Protein AF-A0A3B4AIA5-F1 (afdb_monomer_lite)

Organism: NCBI:txid409849

Sequence (180 aa):
VPRISRPECEDGPLFEEQETEGQRQLHSLLVQQLHTHVDIQRCVSKRQCFAPAALYCPFGDQAAGVRSLSQFQALQDGEKELSSLRDLGLTEEEIQLWKNRDLQQTDKSRGVCADPSAKEQRLQAIRDKMAAHAELLSRPQRFNCSRALTRREMEIEQALYQGNERQGFLSALYHRGNVL

Structure (mmCIF, N/CA/C/O backbone):
data_AF-A0A3B4AIA5-F1
#
_entry.id   AF-A0A3B4AIA5-F1
#
loop_
_atom_site.group_PDB
_atom_site.id
_atom_site.type_symbol
_atom_site.label_atom_id
_atom_site.label_alt_id
_atom_site.label_comp_id
_atom_site.label_asym_id
_atom_site.label_entity_id
_atom_site.label_seq_id
_atom_site.pdbx_PDB_ins_code
_atom_site.Cartn_x
_atom_site.Cartn_y
_atom_site.Cartn_z
_atom_site.occupancy
_atom_site.B_iso_or_equiv
_atom_site.auth_seq_id
_atom_site.auth_comp_id
_atom_site.auth_asym_id
_atom_site.auth_atom_id
_atom_site.pdbx_PDB_model_num
ATOM 1 N N . VAL A 1 1 ? 66.461 16.750 -30.495 1.00 42.84 1 VAL A N 1
ATOM 2 C CA . VAL A 1 1 ? 65.478 17.208 -29.483 1.00 42.84 1 VAL A CA 1
ATOM 3 C C . VAL A 1 1 ? 65.526 18.728 -29.437 1.00 42.84 1 VAL A C 1
ATOM 5 O O . VAL A 1 1 ? 66.550 19.235 -28.992 1.00 42.84 1 VAL A O 1
ATOM 8 N N . PRO A 1 2 ? 64.531 19.475 -29.945 1.00 41.69 2 PRO A N 1
ATOM 9 C CA . PRO A 1 2 ? 64.515 20.918 -29.752 1.00 41.69 2 PRO A CA 1
ATOM 10 C C . PRO A 1 2 ? 63.864 21.253 -28.400 1.00 41.69 2 PRO A C 1
ATOM 12 O O . PRO A 1 2 ? 62.839 20.681 -28.031 1.00 41.69 2 PRO A O 1
ATOM 15 N N . ARG A 1 3 ? 64.503 22.151 -27.642 1.00 48.50 3 ARG A N 1
ATOM 16 C CA . ARG A 1 3 ? 63.990 22.725 -26.389 1.00 48.50 3 ARG A CA 1
ATOM 17 C C . ARG A 1 3 ? 62.959 23.800 -26.728 1.00 48.50 3 ARG A C 1
ATOM 19 O O . ARG A 1 3 ? 63.268 24.716 -27.481 1.00 48.50 3 ARG A O 1
ATOM 26 N N . ILE A 1 4 ? 61.766 23.690 -26.151 1.00 45.81 4 ILE A N 1
ATOM 27 C CA . ILE A 1 4 ? 60.728 24.721 -26.221 1.00 45.81 4 ILE A CA 1
ATOM 28 C C . ILE A 1 4 ? 60.879 25.602 -24.979 1.00 45.81 4 ILE A C 1
ATOM 30 O O . ILE A 1 4 ? 60.681 25.130 -23.859 1.00 45.81 4 ILE A O 1
ATOM 34 N N . SER A 1 5 ? 61.256 26.862 -25.176 1.00 53.59 5 SER A N 1
ATOM 35 C CA . SER A 1 5 ? 61.240 27.889 -24.131 1.00 53.59 5 SER A CA 1
ATOM 36 C C . SER A 1 5 ? 59.801 28.374 -23.928 1.00 53.59 5 SER A C 1
ATOM 38 O O . SER A 1 5 ? 59.118 28.682 -24.904 1.00 53.59 5 SER A O 1
ATOM 40 N N . ARG A 1 6 ? 59.325 28.424 -22.678 1.00 51.53 6 ARG A N 1
ATOM 41 C CA . ARG A 1 6 ? 58.034 29.041 -22.324 1.00 51.53 6 ARG A CA 1
ATOM 42 C C . ARG A 1 6 ? 58.216 30.555 -22.148 1.00 51.53 6 ARG A C 1
ATOM 44 O O . ARG A 1 6 ? 59.239 30.932 -21.580 1.00 51.53 6 ARG A O 1
ATOM 51 N N . PRO A 1 7 ? 57.267 31.402 -22.584 1.00 46.62 7 PRO A N 1
ATOM 52 C CA . PRO A 1 7 ? 57.292 32.817 -22.245 1.00 46.62 7 PRO A CA 1
ATOM 53 C C . PRO A 1 7 ? 56.746 33.032 -20.826 1.00 46.62 7 PRO A C 1
ATOM 55 O O . PRO A 1 7 ? 55.844 32.317 -20.381 1.00 46.62 7 PRO A O 1
ATOM 58 N N . GLU A 1 8 ? 57.341 33.994 -20.125 1.00 52.28 8 GLU A N 1
ATOM 59 C CA . GLU A 1 8 ? 56.949 34.462 -18.795 1.00 52.28 8 GLU A CA 1
ATOM 60 C C . GLU A 1 8 ? 55.565 35.126 -18.861 1.00 52.28 8 GLU A C 1
ATOM 62 O O . GLU A 1 8 ? 55.267 35.891 -19.778 1.00 52.28 8 GLU A O 1
ATOM 67 N N . CYS A 1 9 ? 54.690 34.754 -17.925 1.00 46.91 9 CYS A N 1
ATOM 68 C CA . CYS A 1 9 ? 53.329 35.266 -17.824 1.00 46.91 9 CYS A CA 1
ATOM 69 C C . CYS A 1 9 ? 53.350 36.508 -16.928 1.00 46.91 9 CYS A C 1
ATOM 71 O O . CYS A 1 9 ? 53.645 36.385 -15.744 1.00 46.91 9 CYS A O 1
ATOM 73 N N . GLU A 1 10 ? 53.059 37.673 -17.504 1.00 52.06 10 GLU A N 1
ATOM 74 C CA . GLU A 1 10 ? 52.876 38.939 -16.785 1.00 52.06 10 GLU A CA 1
ATOM 75 C C . GLU A 1 10 ? 51.696 38.863 -15.797 1.00 52.06 10 GLU A C 1
ATOM 77 O O . GLU A 1 10 ? 50.656 38.262 -16.096 1.00 52.06 10 GLU A O 1
ATOM 82 N N . ASP A 1 11 ? 51.882 39.484 -14.628 1.00 55.84 11 ASP A N 1
ATOM 83 C CA . ASP A 1 11 ? 50.953 39.520 -13.495 1.00 55.84 11 ASP A CA 1
ATOM 84 C C . ASP A 1 11 ? 49.633 40.235 -13.843 1.00 55.84 11 ASP A C 1
ATOM 86 O O . ASP A 1 11 ? 49.587 41.429 -14.147 1.00 55.84 11 ASP A O 1
ATOM 90 N N . GLY A 1 12 ? 48.534 39.478 -13.779 1.00 54.88 12 GLY A N 1
ATOM 91 C CA . GLY A 1 12 ? 47.162 39.969 -13.911 1.00 54.88 12 GLY A CA 1
ATOM 92 C C . GLY A 1 12 ? 46.573 40.499 -12.591 1.00 54.88 12 GLY A C 1
ATOM 93 O O . GLY A 1 12 ? 47.152 40.299 -11.523 1.00 54.88 12 GLY A O 1
ATOM 94 N N . PRO A 1 13 ? 45.412 41.180 -12.644 1.00 56.34 13 PRO A N 1
ATOM 95 C CA . PRO A 1 13 ? 44.829 41.894 -11.505 1.00 56.34 13 PRO A CA 1
ATOM 96 C C . PRO A 1 13 ? 44.526 40.969 -10.314 1.00 56.34 13 PRO A C 1
ATOM 98 O O . PRO A 1 13 ? 44.032 39.858 -10.503 1.00 56.34 13 PRO A O 1
ATOM 101 N N . LEU A 1 14 ? 44.810 41.456 -9.095 1.00 58.28 14 LEU A N 1
ATOM 102 C CA . LEU A 1 14 ? 44.590 40.759 -7.821 1.00 58.28 14 LEU A CA 1
ATOM 103 C C . LEU A 1 14 ? 43.158 40.215 -7.742 1.00 58.28 14 LEU A C 1
ATOM 105 O O . LEU A 1 14 ? 42.199 40.979 -7.628 1.00 58.28 14 LEU A O 1
ATOM 109 N N . PHE A 1 15 ? 43.030 38.891 -7.800 1.00 53.97 15 PHE A N 1
ATOM 110 C CA . PHE A 1 15 ? 41.785 38.199 -7.498 1.00 53.97 15 PHE A CA 1
ATOM 111 C C . PHE A 1 15 ? 41.390 38.522 -6.053 1.00 53.97 15 PHE A C 1
ATOM 113 O O . PHE A 1 15 ? 42.210 38.363 -5.147 1.00 53.97 15 PHE A O 1
ATOM 120 N N . GLU A 1 16 ? 40.144 38.954 -5.831 1.00 64.88 16 GLU A N 1
ATOM 121 C CA . GLU A 1 16 ? 39.524 38.859 -4.505 1.00 64.88 16 GLU A CA 1
ATOM 122 C C . GLU A 1 16 ? 39.779 37.439 -3.988 1.00 64.88 16 GLU A C 1
ATOM 124 O O . GLU A 1 16 ? 39.552 36.476 -4.727 1.00 64.88 16 GLU A O 1
ATOM 129 N N . GLU A 1 17 ? 40.335 37.307 -2.779 1.00 71.94 17 GLU A N 1
ATOM 130 C CA . GLU A 1 17 ? 40.701 36.009 -2.209 1.00 71.94 17 GLU A CA 1
ATOM 131 C C . GLU A 1 17 ? 39.498 35.066 -2.297 1.00 71.94 17 GLU A C 1
ATOM 133 O O . GLU A 1 17 ? 38.497 35.234 -1.599 1.00 71.94 17 GLU A O 1
ATOM 138 N N . GLN A 1 18 ? 39.569 34.096 -3.212 1.00 74.81 18 GLN A N 1
ATOM 139 C CA . GLN A 1 18 ? 38.469 33.177 -3.446 1.00 74.81 18 GLN A CA 1
ATOM 140 C C . GLN A 1 18 ? 38.315 32.300 -2.206 1.00 74.81 18 GLN A C 1
ATOM 142 O O . GLN A 1 18 ? 39.117 31.395 -1.970 1.00 74.81 18 GLN A O 1
ATOM 147 N N . GLU A 1 19 ? 37.280 32.576 -1.414 1.00 81.69 19 GLU A N 1
ATOM 148 C CA . GLU A 1 19 ? 37.019 31.839 -0.186 1.00 81.69 19 GLU A CA 1
ATOM 149 C C . GLU A 1 19 ? 36.811 30.353 -0.504 1.00 81.69 19 GLU A C 1
ATOM 151 O O . GLU A 1 19 ? 35.871 29.940 -1.198 1.00 81.69 19 GLU A O 1
ATOM 156 N N . THR A 1 20 ? 37.717 29.526 0.008 1.00 89.31 20 THR A N 1
ATOM 157 C CA . THR A 1 20 ? 37.632 28.077 -0.134 1.00 89.31 20 THR A CA 1
ATOM 158 C C . THR A 1 20 ? 36.444 27.540 0.658 1.00 89.31 20 THR A C 1
ATOM 160 O O . THR A 1 20 ? 35.989 28.112 1.649 1.00 89.31 20 THR A O 1
ATOM 163 N N . GLU A 1 21 ? 35.934 26.383 0.250 1.00 89.56 21 GLU A N 1
ATOM 164 C CA . GLU A 1 21 ? 34.841 25.729 0.969 1.00 89.56 21 GLU A CA 1
ATOM 165 C C . GLU A 1 21 ? 35.217 25.389 2.422 1.00 89.56 21 GLU A C 1
ATOM 167 O O . GLU A 1 21 ? 34.401 25.579 3.322 1.00 89.56 21 GLU A O 1
ATOM 172 N N . GLY A 1 22 ? 36.481 25.027 2.670 1.00 91.25 22 GLY A N 1
ATOM 173 C CA . GLY A 1 22 ? 37.010 24.834 4.020 1.00 91.25 22 GLY A CA 1
ATOM 174 C C . GLY A 1 22 ? 37.007 26.115 4.861 1.00 91.25 22 GLY A C 1
ATOM 175 O O . GLY A 1 22 ? 36.610 26.076 6.024 1.00 91.25 22 GLY A O 1
ATOM 176 N N . GLN A 1 23 ? 37.375 27.263 4.281 1.00 92.50 23 GLN A N 1
ATOM 177 C CA . GLN A 1 23 ? 37.294 28.559 4.970 1.00 92.50 23 GLN A CA 1
ATOM 178 C C . GLN A 1 23 ? 35.848 28.907 5.336 1.00 92.50 23 GLN A C 1
ATOM 180 O O . GLN A 1 23 ? 35.590 29.223 6.498 1.00 92.50 23 GLN A O 1
ATOM 185 N N . ARG A 1 24 ? 34.892 28.713 4.416 1.00 89.94 24 ARG A N 1
ATOM 186 C CA . ARG A 1 24 ? 33.461 28.917 4.708 1.00 89.94 24 ARG A CA 1
ATOM 187 C C . ARG A 1 24 ? 32.964 28.038 5.849 1.00 89.94 24 ARG A C 1
ATOM 189 O O . ARG A 1 24 ? 32.199 28.496 6.705 1.00 89.94 24 ARG A O 1
ATOM 196 N N . GLN A 1 25 ? 33.372 26.768 5.865 1.00 89.44 25 GLN A N 1
ATOM 197 C CA . GLN A 1 25 ? 32.992 25.825 6.918 1.00 89.44 25 GLN A CA 1
ATOM 198 C C . GLN A 1 25 ? 33.577 26.236 8.278 1.00 89.44 25 GLN A C 1
ATOM 200 O O . GLN A 1 25 ? 32.845 26.280 9.267 1.00 89.44 25 GLN A O 1
ATOM 205 N N . LEU A 1 26 ? 34.867 26.589 8.328 1.00 92.94 26 LEU A N 1
ATOM 206 C CA . LEU A 1 26 ? 35.539 27.036 9.553 1.00 92.94 26 LEU A CA 1
ATOM 207 C C . LEU A 1 26 ? 34.970 28.357 10.074 1.00 92.94 26 LEU A C 1
ATOM 209 O O . LEU A 1 26 ? 34.732 28.487 11.274 1.00 92.94 26 LEU A O 1
ATOM 213 N N . HIS A 1 27 ? 34.686 29.309 9.186 1.00 92.62 27 HIS A N 1
ATOM 214 C CA . HIS A 1 27 ? 34.041 30.569 9.539 1.00 92.62 27 HIS A CA 1
ATOM 215 C C . HIS A 1 27 ? 32.646 30.325 10.133 1.00 92.62 27 HIS A C 1
ATOM 217 O O . HIS A 1 27 ? 32.317 30.836 11.204 1.00 92.62 27 HIS A O 1
ATOM 223 N N . SER A 1 28 ? 31.848 29.460 9.498 1.00 89.00 28 SER A N 1
ATOM 224 C CA . SER A 1 28 ? 30.527 29.072 10.006 1.00 89.00 28 SER A CA 1
ATOM 225 C C . SER A 1 28 ? 30.606 28.408 11.384 1.00 89.00 28 SER A C 1
ATOM 227 O O . SER A 1 28 ? 29.789 28.703 12.259 1.00 89.00 28 SER A O 1
ATOM 229 N N . LEU A 1 29 ? 31.596 27.536 11.599 1.00 90.19 29 LEU A N 1
ATOM 230 C CA . LEU A 1 29 ? 31.834 26.874 12.881 1.00 90.19 29 LEU A CA 1
ATOM 231 C C . LEU A 1 29 ? 32.210 27.886 13.972 1.00 90.19 29 LEU A C 1
ATOM 233 O O . LEU A 1 29 ? 31.630 27.861 15.057 1.00 90.19 29 LEU A O 1
ATOM 237 N N . LEU A 1 30 ? 33.141 28.794 13.676 1.00 92.94 30 LEU A N 1
ATOM 238 C CA . LEU A 1 30 ? 33.598 29.816 14.613 1.00 92.94 30 LEU A CA 1
ATOM 239 C C . LEU A 1 30 ? 32.442 30.725 15.040 1.00 92.94 30 LEU A C 1
ATOM 241 O O . LEU A 1 30 ? 32.230 30.932 16.234 1.00 92.94 30 LEU A O 1
ATOM 245 N N . VAL A 1 31 ? 31.638 31.197 14.082 1.00 89.25 31 VAL A N 1
ATOM 246 C CA . VAL A 1 31 ? 30.432 31.985 14.369 1.00 89.25 31 VAL A CA 1
ATOM 247 C C . VAL A 1 31 ? 29.498 31.206 15.297 1.00 89.25 31 VAL A C 1
ATOM 249 O O . VAL A 1 31 ? 29.028 31.753 16.292 1.00 89.25 31 VAL A O 1
ATOM 252 N N . GLN A 1 32 ? 29.267 29.914 15.040 1.00 84.25 32 GLN A N 1
ATOM 253 C CA . GLN A 1 32 ? 28.435 29.072 15.906 1.00 84.25 32 GLN A CA 1
ATOM 254 C C . GLN A 1 32 ? 28.992 28.900 17.325 1.00 84.25 32 GLN A C 1
ATOM 256 O O . GLN A 1 32 ? 28.193 28.862 18.260 1.00 84.25 32 GLN A O 1
ATOM 261 N N . GLN A 1 33 ? 30.312 28.795 17.489 1.00 86.44 33 GLN A N 1
ATOM 262 C CA . GLN A 1 33 ? 30.976 28.620 18.787 1.00 86.44 33 GLN A CA 1
ATOM 263 C C . GLN A 1 33 ? 31.011 29.904 19.621 1.00 86.44 33 GLN A C 1
ATOM 265 O O . GLN A 1 33 ? 30.903 29.840 20.843 1.00 86.44 33 GLN A O 1
ATOM 270 N N . LEU A 1 34 ? 31.130 31.067 18.975 1.00 90.44 34 LEU A N 1
ATOM 271 C CA . LEU A 1 34 ? 31.150 32.370 19.649 1.00 90.44 34 LEU A CA 1
ATOM 272 C C . LEU A 1 34 ? 29.762 32.842 20.100 1.00 90.44 34 LEU A C 1
ATOM 274 O O . LEU A 1 34 ? 29.645 33.798 20.865 1.00 90.44 34 LEU A O 1
ATOM 278 N N . HIS A 1 35 ? 28.692 32.186 19.651 1.00 80.31 35 HIS A N 1
ATOM 279 C CA . HIS A 1 35 ? 27.351 32.507 20.111 1.00 80.31 35 HIS A CA 1
ATOM 280 C C . HIS A 1 35 ? 27.111 32.036 21.548 1.00 80.31 35 HIS A C 1
ATOM 282 O O . HIS A 1 35 ? 26.961 30.848 21.818 1.00 80.31 35 HIS A O 1
ATOM 288 N N . THR A 1 36 ? 26.979 33.000 22.455 1.00 81.56 36 THR A N 1
ATOM 289 C CA . THR A 1 36 ? 26.718 32.789 23.888 1.00 81.56 36 THR A CA 1
ATOM 290 C C . THR A 1 36 ? 25.234 32.850 24.260 1.00 81.56 36 THR A C 1
ATOM 292 O O . THR A 1 36 ? 24.855 32.467 25.365 1.00 81.56 36 THR A O 1
ATOM 295 N N . HIS A 1 37 ? 24.375 33.312 23.348 1.00 82.38 37 HIS A N 1
ATOM 296 C CA . HIS A 1 37 ? 22.934 33.408 23.568 1.00 82.38 37 HIS A CA 1
ATOM 297 C C . HIS A 1 37 ? 22.220 32.120 23.152 1.00 82.38 37 HIS A C 1
ATOM 299 O O . HIS A 1 37 ? 22.409 31.614 22.042 1.00 82.38 37 HIS A O 1
ATOM 305 N N . VAL A 1 38 ? 21.355 31.619 24.034 1.00 76.56 38 VAL A N 1
ATOM 306 C CA . VAL A 1 38 ? 20.479 30.477 23.759 1.00 76.56 38 VAL A CA 1
ATOM 307 C C . VAL A 1 38 ? 19.117 31.009 23.319 1.00 76.56 38 VAL A C 1
ATOM 309 O O . VAL A 1 38 ? 18.445 31.699 24.079 1.00 76.56 38 VAL A O 1
ATOM 312 N N . ASP A 1 39 ? 18.719 30.679 22.092 1.00 82.19 39 ASP A N 1
ATOM 313 C CA . ASP A 1 39 ? 17.404 30.986 21.526 1.00 82.19 39 ASP A CA 1
ATOM 314 C C . ASP A 1 39 ? 16.699 29.677 21.147 1.00 82.19 39 ASP A C 1
ATOM 316 O O . ASP A 1 39 ? 17.250 28.840 20.424 1.00 82.19 39 ASP A O 1
ATOM 320 N N . ILE A 1 40 ? 15.471 29.508 21.641 1.00 82.38 40 ILE A N 1
ATOM 321 C CA . ILE A 1 40 ? 14.620 28.340 21.397 1.00 82.38 40 ILE A CA 1
ATOM 322 C C . ILE A 1 40 ? 14.392 28.152 19.896 1.00 82.38 40 ILE A C 1
ATOM 324 O O . ILE A 1 40 ? 14.473 27.022 19.410 1.00 82.38 40 ILE A O 1
ATOM 328 N N . GLN A 1 41 ? 14.163 29.238 19.151 1.00 81.50 41 GLN A N 1
ATOM 329 C CA . GLN A 1 41 ? 13.923 29.160 17.709 1.00 81.50 41 GLN A CA 1
ATOM 330 C C . GLN A 1 41 ? 15.131 28.560 16.995 1.00 81.50 41 GLN A C 1
ATOM 332 O O . GLN A 1 41 ? 15.003 27.607 16.230 1.00 81.50 41 GLN A O 1
ATOM 337 N N . ARG A 1 42 ? 16.332 29.019 17.350 1.00 74.81 42 ARG A N 1
ATOM 338 C CA . ARG A 1 42 ? 17.590 28.513 16.797 1.00 74.81 42 ARG A CA 1
ATOM 339 C C . ARG A 1 42 ? 17.870 27.054 17.164 1.00 74.81 42 ARG A C 1
ATOM 341 O O . ARG A 1 42 ? 18.407 26.306 16.344 1.00 74.81 42 ARG A O 1
ATOM 348 N N . CYS A 1 43 ? 17.515 26.635 18.379 1.00 75.31 43 CYS A N 1
ATOM 349 C CA . CYS A 1 43 ? 17.589 25.233 18.795 1.00 75.31 43 CYS A CA 1
ATOM 350 C C . CYS A 1 43 ? 16.667 24.347 17.948 1.00 75.31 43 CYS A C 1
ATOM 352 O O . CYS A 1 43 ? 17.075 23.258 17.547 1.00 75.31 43 CYS A O 1
ATOM 354 N N . VAL A 1 44 ? 15.457 24.817 17.632 1.00 77.56 44 VAL A N 1
ATOM 355 C CA . VAL A 1 44 ? 14.527 24.114 16.739 1.00 77.56 44 VAL A CA 1
ATOM 356 C C . VAL A 1 44 ? 15.077 24.055 15.312 1.00 77.56 44 VAL A C 1
ATOM 358 O O . VAL A 1 44 ? 15.083 22.975 14.726 1.00 77.56 44 VAL A O 1
ATOM 361 N N . SER A 1 45 ? 15.628 25.150 14.776 1.00 73.81 45 SER A N 1
ATOM 362 C CA . SER A 1 45 ? 16.221 25.172 13.428 1.00 73.81 45 SER A CA 1
ATOM 363 C C . SER A 1 45 ? 17.380 24.179 13.282 1.00 73.81 45 SER A C 1
ATOM 365 O O . SER A 1 45 ? 17.464 23.472 12.284 1.00 73.81 45 SER A O 1
ATOM 367 N N . LYS A 1 46 ? 18.246 24.051 14.301 1.00 72.69 46 LYS A N 1
ATOM 368 C CA . LYS A 1 46 ? 19.348 23.067 14.305 1.00 72.69 46 LYS A CA 1
ATOM 369 C C . LYS A 1 46 ? 18.864 21.610 14.297 1.00 72.69 46 LYS A C 1
ATOM 371 O O . LYS A 1 46 ? 19.601 20.734 13.853 1.00 72.69 46 LYS A O 1
ATOM 376 N N . ARG A 1 47 ? 17.642 21.329 14.766 1.00 67.94 47 ARG A N 1
ATOM 377 C CA . ARG A 1 47 ? 17.051 19.977 14.729 1.00 67.94 47 ARG A CA 1
ATOM 378 C C . ARG A 1 47 ? 16.521 19.590 13.346 1.00 67.94 47 ARG A C 1
ATOM 380 O O . ARG A 1 47 ? 16.284 18.410 13.122 1.00 67.94 47 ARG A O 1
ATOM 387 N N . GLN A 1 48 ? 16.350 20.543 12.427 1.00 61.12 48 GLN A N 1
ATOM 388 C CA . GLN A 1 48 ? 15.743 20.306 11.110 1.00 61.12 48 GLN A CA 1
ATOM 389 C C . GLN A 1 48 ? 16.706 19.719 10.060 1.00 61.12 48 GLN A C 1
ATOM 391 O O . GLN A 1 48 ? 16.313 19.539 8.913 1.00 61.12 48 GLN A O 1
ATOM 396 N N . CYS A 1 49 ? 17.947 19.379 10.422 1.00 56.88 49 CYS A N 1
ATOM 397 C CA . CYS A 1 49 ? 18.931 18.831 9.477 1.00 56.88 49 CYS A CA 1
ATOM 398 C C . CYS A 1 49 ? 18.863 17.306 9.292 1.00 56.88 49 CYS A C 1
ATOM 400 O O . CYS A 1 49 ? 19.690 16.738 8.585 1.00 56.88 49 CYS A O 1
ATOM 402 N N . PHE A 1 50 ? 17.880 16.637 9.892 1.00 61.38 50 PHE A N 1
ATOM 403 C CA . PHE A 1 50 ? 17.588 15.239 9.607 1.00 61.38 50 PHE A CA 1
ATOM 404 C C . PHE A 1 50 ? 16.150 15.156 9.117 1.00 61.38 50 PHE A C 1
ATOM 406 O O . PHE A 1 50 ? 15.228 15.529 9.844 1.00 61.38 50 PHE A O 1
ATOM 413 N N . ALA A 1 51 ? 15.958 14.675 7.884 1.00 62.12 51 ALA A N 1
ATOM 414 C CA . ALA A 1 51 ? 14.647 14.199 7.470 1.00 62.12 51 ALA A CA 1
ATOM 415 C C . ALA A 1 51 ? 14.178 13.222 8.560 1.00 62.12 51 ALA A C 1
ATOM 417 O O . ALA A 1 51 ? 14.955 12.327 8.918 1.00 62.12 51 ALA A O 1
ATOM 418 N N . PRO A 1 52 ? 12.984 13.408 9.148 1.00 60.03 52 PRO A N 1
ATOM 419 C CA . PRO A 1 52 ? 12.480 12.460 10.121 1.00 60.03 52 PRO A CA 1
ATOM 420 C C . PRO A 1 52 ? 12.556 11.081 9.477 1.00 60.03 52 PRO A C 1
ATOM 422 O O . PRO A 1 52 ? 12.046 10.898 8.369 1.00 60.03 52 PRO A O 1
ATOM 425 N N . ALA A 1 53 ? 13.213 10.123 10.138 1.00 61.34 53 ALA A N 1
ATOM 426 C CA . ALA A 1 53 ? 12.992 8.725 9.801 1.00 61.34 53 ALA A CA 1
ATOM 427 C C . ALA A 1 53 ? 11.474 8.564 9.775 1.00 61.34 53 ALA A C 1
ATOM 429 O O . ALA A 1 53 ? 10.834 8.966 10.748 1.00 61.34 53 ALA A O 1
ATOM 430 N N . ALA A 1 54 ? 10.904 8.126 8.649 1.00 63.03 54 ALA A N 1
ATOM 431 C CA . ALA A 1 54 ? 9.466 7.943 8.539 1.00 63.03 54 ALA A CA 1
ATOM 432 C C . ALA A 1 54 ? 9.036 7.111 9.749 1.00 63.03 54 ALA A C 1
ATOM 434 O O . ALA A 1 54 ? 9.393 5.937 9.857 1.00 63.03 54 ALA A O 1
ATOM 435 N N . LEU A 1 55 ? 8.399 7.757 10.727 1.00 67.50 55 LEU A N 1
ATOM 436 C CA . LEU A 1 55 ? 8.013 7.079 11.947 1.00 67.50 55 LEU A CA 1
ATOM 437 C C . LEU A 1 55 ? 6.926 6.108 11.510 1.00 67.50 55 LEU A C 1
ATOM 439 O O . LEU A 1 55 ? 5.876 6.525 11.022 1.00 67.50 55 LEU A O 1
ATOM 443 N N . TYR A 1 56 ? 7.227 4.814 11.594 1.00 74.19 56 TYR A N 1
ATOM 444 C CA . TYR A 1 56 ? 6.257 3.768 11.327 1.00 74.19 56 TYR A CA 1
ATOM 445 C C . TYR A 1 56 ? 5.146 3.883 12.377 1.00 74.19 56 TYR A C 1
ATOM 447 O O . TYR A 1 56 ? 5.279 3.405 13.502 1.00 74.19 56 TYR A O 1
ATOM 455 N N . CYS A 1 57 ? 4.071 4.577 12.003 1.00 74.75 57 CYS A N 1
ATOM 456 C CA . CYS A 1 57 ? 2.905 4.861 12.834 1.00 74.75 57 CYS A CA 1
ATOM 457 C C . CYS A 1 57 ? 1.655 4.230 12.196 1.00 74.75 57 CYS A C 1
ATOM 459 O O . CYS A 1 57 ? 0.782 4.962 11.731 1.00 74.75 57 CYS A O 1
ATOM 461 N N . PRO A 1 58 ? 1.553 2.886 12.148 1.00 69.06 58 PRO A N 1
ATOM 462 C CA . PRO A 1 58 ? 0.509 2.182 11.394 1.00 69.06 58 PRO A CA 1
ATOM 463 C C . PRO A 1 58 ? -0.913 2.514 11.863 1.00 69.06 58 PRO A C 1
ATOM 465 O O . PRO A 1 58 ? -1.840 2.506 11.069 1.00 69.06 58 PRO A O 1
ATOM 468 N N . PHE A 1 59 ? -1.091 2.848 13.142 1.00 80.62 59 PHE A N 1
ATOM 469 C CA . PHE A 1 59 ? -2.410 3.102 13.730 1.00 80.62 59 PHE A CA 1
ATOM 470 C C . PHE A 1 59 ? -2.704 4.590 13.971 1.00 80.62 59 PHE A C 1
ATOM 472 O O . PHE A 1 59 ? -3.787 4.922 14.454 1.00 80.62 59 PHE A O 1
ATOM 479 N N . GLY A 1 60 ? -1.747 5.484 13.692 1.00 82.88 60 GLY A N 1
ATOM 480 C CA . GLY A 1 60 ? -1.842 6.907 14.033 1.00 82.88 60 GLY A CA 1
ATOM 481 C C . GLY A 1 60 ? -2.342 7.141 15.467 1.00 82.88 60 GLY A C 1
ATOM 482 O O . GLY A 1 60 ? -1.925 6.462 16.408 1.00 82.88 60 GLY A O 1
ATOM 483 N N . ASP A 1 61 ? -3.308 8.047 15.610 1.00 84.44 61 ASP A N 1
ATOM 484 C CA . ASP A 1 61 ? -3.936 8.383 16.894 1.00 84.44 61 ASP A CA 1
ATOM 485 C C . ASP A 1 61 ? -4.888 7.291 17.416 1.00 84.44 61 ASP A C 1
ATOM 487 O O . ASP A 1 61 ? -5.302 7.317 18.574 1.00 84.44 61 ASP A O 1
ATOM 491 N N . GLN A 1 62 ? -5.237 6.294 16.594 1.00 83.56 62 GLN A N 1
ATOM 492 C CA . GLN A 1 62 ? -6.178 5.239 16.983 1.00 83.56 62 GLN A CA 1
ATOM 493 C C . GLN A 1 62 ? -5.578 4.274 18.008 1.00 83.56 62 GLN A C 1
ATOM 495 O O . GLN A 1 62 ? -6.322 3.685 18.791 1.00 83.56 62 GLN A O 1
ATOM 500 N N . ALA A 1 63 ? -4.252 4.122 18.034 1.00 82.12 63 ALA A N 1
ATOM 501 C CA . ALA A 1 63 ? -3.553 3.361 19.068 1.00 82.12 63 ALA A CA 1
ATOM 502 C C . ALA A 1 63 ? -3.051 4.235 20.230 1.00 82.12 63 ALA A C 1
ATOM 504 O O . ALA A 1 63 ? -2.342 3.731 21.100 1.00 82.12 63 ALA A O 1
ATOM 505 N N . ALA A 1 64 ? -3.396 5.527 20.269 1.00 84.50 64 ALA A N 1
ATOM 506 C CA . ALA A 1 64 ? -3.017 6.389 21.380 1.00 84.50 64 ALA A CA 1
ATOM 507 C C . ALA A 1 64 ? -3.777 6.010 22.667 1.00 84.50 64 ALA A C 1
ATOM 509 O O . ALA A 1 64 ? -4.959 5.652 22.642 1.00 84.50 64 ALA A O 1
ATOM 510 N N . GLY A 1 65 ? -3.098 6.132 23.810 1.00 85.38 65 GLY A N 1
ATOM 511 C CA . GLY A 1 65 ? -3.659 5.846 25.133 1.00 85.38 65 GLY A CA 1
ATOM 512 C C . GLY A 1 65 ? -3.618 4.366 25.534 1.00 85.38 65 GLY A C 1
ATOM 513 O O . GLY A 1 65 ? -2.923 3.550 24.935 1.00 85.38 65 GLY A O 1
ATOM 514 N N . VAL A 1 66 ? -4.342 4.022 26.602 1.00 85.25 66 VAL A N 1
ATOM 515 C CA . VAL A 1 66 ? -4.418 2.648 27.123 1.00 85.25 66 VAL A CA 1
ATOM 516 C C . VAL A 1 66 ? -5.563 1.914 26.429 1.00 85.25 66 VAL A C 1
ATOM 518 O O . VAL A 1 66 ? -6.717 2.325 26.544 1.00 85.25 66 VAL A O 1
ATOM 521 N N . ARG A 1 67 ? -5.258 0.816 25.734 1.00 83.12 67 ARG A N 1
ATOM 522 C CA . ARG A 1 67 ? -6.252 -0.081 25.124 1.00 83.12 67 ARG A CA 1
ATOM 523 C C . ARG A 1 67 ? -6.112 -1.498 25.655 1.00 83.12 67 ARG A C 1
ATOM 525 O O . ARG A 1 67 ? -5.021 -1.918 26.039 1.00 83.12 67 ARG A O 1
ATOM 532 N N . SER A 1 68 ? -7.215 -2.244 25.671 1.00 92.75 68 SER A N 1
ATOM 533 C CA . SER A 1 68 ? -7.149 -3.676 25.964 1.00 92.75 68 SER A CA 1
ATOM 534 C C . SER A 1 68 ? -6.440 -4.419 24.829 1.00 92.75 68 SER A C 1
ATOM 536 O O . SER A 1 68 ? -6.448 -3.986 23.674 1.00 92.75 68 SER A O 1
ATOM 538 N N . LEU A 1 69 ? -5.874 -5.587 25.139 1.00 92.12 69 LEU A N 1
ATOM 539 C CA . LEU A 1 69 ? -5.241 -6.451 24.139 1.00 92.12 69 LEU A CA 1
ATOM 540 C C . LEU A 1 69 ? -6.207 -6.800 22.994 1.00 92.12 69 LEU A C 1
ATOM 542 O O . LEU A 1 69 ? -5.822 -6.740 21.831 1.00 92.12 69 LEU A O 1
ATOM 546 N N . SER A 1 70 ? -7.473 -7.081 23.310 1.00 94.19 70 SER A N 1
ATOM 547 C CA . SER A 1 70 ? -8.508 -7.370 22.311 1.00 94.19 70 SER A CA 1
ATOM 548 C C . SER A 1 70 ? -8.799 -6.185 21.384 1.00 94.19 70 SER A C 1
ATOM 550 O O . SER A 1 70 ? -8.951 -6.367 20.179 1.00 94.19 70 SER A O 1
ATOM 552 N N . GLN A 1 71 ? -8.836 -4.961 21.918 1.00 91.88 71 GLN A N 1
ATOM 553 C CA . GLN A 1 71 ? -9.022 -3.751 21.113 1.00 91.88 71 GLN A CA 1
ATOM 554 C C . GLN A 1 71 ? -7.832 -3.513 20.183 1.00 91.88 71 GLN A C 1
ATOM 556 O O . GLN A 1 71 ? -8.020 -3.107 19.041 1.00 91.88 71 GLN A O 1
ATOM 561 N N . PHE A 1 72 ? -6.613 -3.770 20.658 1.00 91.62 72 PHE A N 1
ATOM 562 C CA . PHE A 1 72 ? -5.415 -3.634 19.837 1.00 91.62 72 PHE A CA 1
ATOM 563 C C . PHE A 1 72 ? -5.352 -4.690 18.725 1.00 91.62 72 PHE A C 1
ATOM 565 O O . PHE A 1 72 ? -5.027 -4.352 17.590 1.00 91.62 72 PHE A O 1
ATOM 572 N N . GLN A 1 73 ? -5.724 -5.941 19.013 1.00 93.25 73 GLN A N 1
ATOM 573 C CA . GLN A 1 73 ? -5.824 -6.998 18.000 1.00 93.25 73 GLN A CA 1
ATOM 574 C C . GLN A 1 73 ? -6.806 -6.626 16.887 1.00 93.25 73 GLN A C 1
ATOM 576 O O . GLN A 1 73 ? -6.455 -6.726 15.718 1.00 93.25 73 GLN A O 1
ATOM 581 N N . ALA A 1 74 ? -7.980 -6.095 17.241 1.00 93.12 74 ALA A N 1
ATOM 582 C CA . ALA A 1 74 ? -8.955 -5.637 16.254 1.00 93.12 74 ALA A CA 1
ATOM 583 C C . ALA A 1 74 ? -8.399 -4.524 15.342 1.00 93.12 74 ALA A C 1
ATOM 585 O O . ALA A 1 74 ? -8.632 -4.547 14.135 1.00 93.12 74 ALA A O 1
ATOM 586 N N . LEU A 1 75 ? -7.630 -3.571 15.891 1.00 91.88 75 LEU A N 1
ATOM 587 C CA . LEU A 1 75 ? -6.948 -2.552 15.079 1.00 91.88 75 LEU A CA 1
ATOM 588 C C . LEU A 1 75 ? -5.895 -3.172 14.157 1.00 91.88 75 LEU A C 1
ATOM 590 O O . LEU A 1 75 ? -5.796 -2.797 12.992 1.00 91.88 75 LEU A O 1
ATOM 594 N N . GLN A 1 76 ? -5.110 -4.118 14.673 1.00 90.94 76 GLN A N 1
ATOM 595 C CA . GLN A 1 76 ? -4.071 -4.789 13.902 1.00 90.94 76 GLN A CA 1
ATOM 596 C C . GLN A 1 76 ? -4.661 -5.594 12.743 1.00 90.94 76 GLN A C 1
ATOM 598 O O . GLN A 1 76 ? -4.119 -5.561 11.642 1.00 90.94 76 GLN A O 1
ATOM 603 N N . ASP A 1 77 ? -5.759 -6.304 12.978 1.00 93.06 77 ASP A N 1
ATOM 604 C CA . ASP A 1 77 ? -6.431 -7.083 11.944 1.00 93.06 77 ASP A CA 1
ATOM 605 C C . ASP A 1 77 ? -7.059 -6.163 10.891 1.00 93.06 77 ASP A C 1
ATOM 607 O O . ASP A 1 77 ? -6.865 -6.389 9.698 1.00 93.06 77 ASP A O 1
ATOM 611 N N . GLY A 1 78 ? -7.662 -5.046 11.310 1.00 91.81 78 GLY A N 1
ATOM 612 C CA . GLY A 1 78 ? -8.134 -4.013 10.387 1.00 91.81 78 GLY A CA 1
ATOM 613 C C . GLY A 1 78 ? -7.021 -3.394 9.528 1.00 91.81 78 GLY A C 1
ATOM 614 O O . GLY A 1 78 ? -7.233 -3.151 8.339 1.00 91.81 78 GLY A O 1
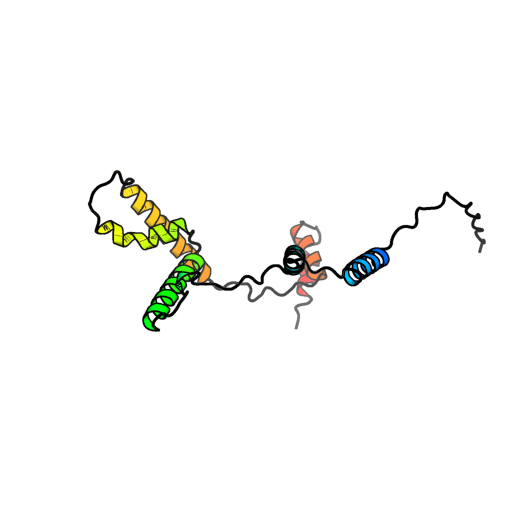ATOM 615 N N . GLU A 1 79 ? -5.830 -3.168 10.090 1.00 91.31 79 GLU A N 1
ATOM 616 C CA . GLU A 1 79 ? -4.673 -2.650 9.343 1.00 91.31 79 GLU A CA 1
ATOM 617 C C . GLU A 1 79 ? -4.095 -3.695 8.380 1.00 91.31 79 GLU A C 1
ATOM 619 O O . GLU A 1 79 ? -3.751 -3.350 7.253 1.00 91.31 79 GLU A O 1
ATOM 624 N N . LYS A 1 80 ? -4.040 -4.978 8.771 1.00 91.88 80 LYS A N 1
ATOM 625 C CA . LYS A 1 80 ? -3.643 -6.077 7.869 1.00 91.88 80 LYS A CA 1
ATOM 626 C C . LYS A 1 80 ? -4.602 -6.208 6.689 1.00 91.88 80 LYS A C 1
ATOM 628 O O . LYS A 1 80 ? -4.174 -6.431 5.559 1.00 91.88 80 LYS A O 1
ATOM 633 N N . GLU A 1 81 ? -5.903 -6.071 6.935 1.00 92.69 81 GLU A N 1
ATOM 634 C CA . GLU A 1 81 ? -6.898 -6.051 5.866 1.00 92.69 81 GLU A CA 1
ATOM 635 C C . GLU A 1 81 ? -6.652 -4.862 4.926 1.00 92.69 81 GLU A C 1
ATOM 637 O O . GLU A 1 81 ? -6.593 -5.040 3.710 1.00 92.69 81 GLU A O 1
ATOM 642 N N . LEU A 1 82 ? -6.425 -3.660 5.466 1.00 92.00 82 LEU A N 1
ATOM 643 C CA . LEU A 1 82 ? -6.112 -2.470 4.666 1.00 92.00 82 LEU A CA 1
ATOM 644 C C . LEU A 1 82 ? -4.815 -2.611 3.870 1.00 92.00 82 LEU A C 1
ATOM 646 O O . LEU A 1 82 ? -4.772 -2.220 2.704 1.00 92.00 82 LEU A O 1
ATOM 650 N N . SER A 1 83 ? -3.758 -3.153 4.474 1.00 91.25 83 SER A N 1
ATOM 651 C CA . SER A 1 83 ? -2.502 -3.404 3.772 1.00 91.25 83 SER A CA 1
ATOM 652 C C . SER A 1 83 ? -2.713 -4.420 2.656 1.00 91.25 83 SER A C 1
ATOM 654 O O . SER A 1 83 ? -2.317 -4.146 1.534 1.00 91.25 83 SER A O 1
ATOM 656 N N . SER A 1 84 ? -3.451 -5.508 2.902 1.00 93.00 84 SER A N 1
ATOM 657 C CA . SER A 1 84 ? -3.736 -6.506 1.866 1.00 93.00 84 SER A CA 1
ATOM 658 C C . SER A 1 84 ? -4.515 -5.932 0.676 1.00 93.00 84 SER A C 1
ATOM 660 O O . SER A 1 84 ? -4.236 -6.274 -0.468 1.00 93.00 84 SER A O 1
ATOM 662 N N . LEU A 1 85 ? -5.456 -5.010 0.913 1.00 93.88 85 LEU A N 1
ATOM 663 C CA . LEU A 1 85 ? -6.187 -4.332 -0.160 1.00 93.88 85 LEU A CA 1
ATOM 664 C C . LEU A 1 85 ? -5.286 -3.370 -0.952 1.00 93.88 85 LEU A C 1
ATOM 666 O O . LEU A 1 85 ? -5.398 -3.303 -2.178 1.00 93.88 85 LEU A O 1
ATOM 670 N N . ARG A 1 86 ? -4.367 -2.668 -0.277 1.00 93.62 86 ARG A N 1
ATOM 671 C CA . ARG A 1 86 ? -3.343 -1.832 -0.929 1.00 93.62 86 ARG A CA 1
ATOM 672 C C . ARG A 1 86 ? -2.361 -2.671 -1.744 1.00 93.62 86 ARG A C 1
ATOM 674 O O . ARG A 1 86 ? -2.037 -2.295 -2.866 1.00 93.62 86 ARG A O 1
ATOM 681 N N . ASP A 1 87 ? -1.958 -3.826 -1.225 1.00 92.44 87 ASP A N 1
ATOM 682 C CA . ASP A 1 87 ? -1.082 -4.778 -1.913 1.00 92.44 87 ASP A CA 1
ATOM 683 C C . ASP A 1 87 ? -1.750 -5.368 -3.163 1.00 92.44 87 ASP A C 1
ATOM 685 O O . ASP A 1 87 ? -1.059 -5.763 -4.096 1.00 92.44 87 ASP A O 1
ATOM 689 N N . LEU A 1 88 ? -3.088 -5.389 -3.223 1.00 94.44 88 LEU A N 1
ATOM 690 C CA . LEU A 1 88 ? -3.871 -5.728 -4.420 1.00 94.44 88 LEU A CA 1
ATOM 691 C C . LEU A 1 88 ? -4.040 -4.549 -5.400 1.00 94.44 88 LEU A C 1
ATOM 693 O O . LEU A 1 88 ? -4.757 -4.665 -6.395 1.00 94.44 88 LEU A O 1
ATOM 697 N N . GLY A 1 89 ? -3.389 -3.415 -5.139 1.00 91.88 89 GLY A N 1
ATOM 698 C CA . GLY A 1 89 ? -3.360 -2.250 -6.021 1.00 91.88 89 GLY A CA 1
ATOM 699 C C . GLY A 1 89 ? -4.599 -1.355 -5.945 1.00 91.88 89 GLY A C 1
ATOM 700 O O . GLY A 1 89 ? -4.814 -0.547 -6.855 1.00 91.88 89 GLY A O 1
ATOM 701 N N . LEU A 1 90 ? -5.432 -1.487 -4.908 1.00 95.25 90 LEU A N 1
ATOM 702 C CA . LEU A 1 90 ? -6.614 -0.641 -4.732 1.00 95.25 90 LEU A CA 1
ATOM 703 C C . LEU A 1 90 ? -6.244 0.770 -4.260 1.00 95.25 90 LEU A C 1
ATOM 705 O O . LEU A 1 90 ? -5.332 0.956 -3.455 1.00 95.25 90 LEU A O 1
ATOM 709 N N . THR A 1 91 ? -6.974 1.768 -4.756 1.00 95.00 91 THR A N 1
ATOM 710 C CA . THR A 1 91 ? -6.872 3.154 -4.278 1.00 95.00 91 THR A CA 1
ATOM 711 C C . THR A 1 91 ? -7.673 3.343 -2.991 1.00 95.00 91 THR A C 1
ATOM 713 O O . THR A 1 91 ? -8.584 2.573 -2.697 1.00 95.00 91 THR A O 1
ATOM 716 N N . GLU A 1 92 ? -7.376 4.392 -2.222 1.00 93.88 92 GLU A N 1
ATOM 717 C CA . GLU A 1 92 ? -8.077 4.662 -0.956 1.00 93.88 92 GLU A CA 1
ATOM 718 C C . GLU A 1 92 ? -9.600 4.809 -1.149 1.00 93.88 92 GLU A C 1
ATOM 720 O O . GLU A 1 92 ? -10.392 4.288 -0.366 1.00 93.88 92 GLU A O 1
ATOM 725 N N . GLU A 1 93 ? -10.025 5.434 -2.250 1.00 93.06 93 GLU A N 1
ATOM 726 C CA . GLU A 1 93 ? -11.441 5.562 -2.614 1.00 93.06 93 GLU A CA 1
ATOM 727 C C . GLU A 1 93 ? -12.090 4.197 -2.900 1.00 93.06 93 GLU A C 1
ATOM 729 O O . GLU A 1 93 ? -13.198 3.912 -2.438 1.00 93.06 93 GLU A O 1
ATOM 734 N N . GLU A 1 94 ? -11.392 3.323 -3.631 1.00 94.12 94 GLU A N 1
ATOM 735 C CA . GLU A 1 94 ? -11.857 1.966 -3.933 1.00 94.12 94 GLU A CA 1
ATOM 736 C C . GLU A 1 94 ? -11.939 1.107 -2.664 1.00 94.12 94 GLU A C 1
ATOM 738 O O . GLU A 1 94 ? -12.907 0.367 -2.487 1.00 94.12 94 GLU A O 1
ATOM 743 N N . ILE A 1 95 ? -10.969 1.238 -1.753 1.00 94.31 95 ILE A N 1
ATOM 744 C CA . ILE A 1 95 ? -10.946 0.544 -0.458 1.00 94.31 95 ILE A CA 1
ATOM 745 C C . ILE A 1 95 ? -12.156 0.948 0.388 1.00 94.31 95 ILE A C 1
ATOM 747 O O . ILE A 1 95 ? -12.836 0.086 0.952 1.00 94.31 95 ILE A O 1
ATOM 751 N N . GLN A 1 96 ? -12.465 2.244 0.455 1.00 92.50 96 GLN A N 1
ATOM 752 C CA . GLN A 1 96 ? -13.633 2.741 1.182 1.00 92.50 96 GLN A CA 1
ATOM 753 C C . GLN A 1 96 ? -14.942 2.223 0.578 1.00 92.50 96 GLN A C 1
ATOM 755 O O . GLN A 1 96 ? -15.815 1.745 1.307 1.00 92.50 96 GLN A O 1
ATOM 760 N N . LEU A 1 97 ? -15.078 2.261 -0.751 1.00 91.19 97 LEU A N 1
ATOM 761 C CA . LEU A 1 97 ? -16.243 1.703 -1.445 1.00 91.19 97 LEU A CA 1
ATOM 762 C C . LEU A 1 97 ? -16.390 0.197 -1.199 1.00 91.19 97 LEU A C 1
ATOM 764 O O . LEU A 1 97 ? -17.504 -0.284 -0.981 1.00 91.19 97 LEU A O 1
ATOM 768 N N . TRP A 1 98 ? -15.279 -0.539 -1.189 1.00 92.56 98 TRP A N 1
ATOM 769 C CA . TRP A 1 98 ? -15.251 -1.975 -0.935 1.00 92.56 98 TRP A CA 1
ATOM 770 C C . TRP A 1 98 ? -15.672 -2.328 0.495 1.00 92.56 98 TRP A C 1
ATOM 772 O O . TRP A 1 98 ? -16.500 -3.220 0.680 1.00 92.56 98 TRP A O 1
ATOM 782 N N . LYS A 1 99 ? -15.174 -1.599 1.504 1.00 90.94 99 LYS A N 1
ATOM 783 C CA . LYS A 1 99 ? -15.562 -1.786 2.915 1.00 90.94 99 LYS A CA 1
ATOM 784 C C . LYS A 1 99 ? -17.039 -1.478 3.165 1.00 90.94 99 LYS A C 1
ATOM 786 O O . LYS A 1 99 ? -17.698 -2.172 3.933 1.00 90.94 99 LYS A O 1
ATOM 791 N N . ASN A 1 100 ? -17.583 -0.483 2.470 1.00 88.50 100 ASN A N 1
ATOM 792 C CA . ASN A 1 100 ? -18.968 -0.041 2.639 1.00 88.50 100 ASN A CA 1
ATOM 793 C C . ASN A 1 100 ? -19.989 -0.833 1.802 1.00 88.50 100 ASN A C 1
ATOM 795 O O . ASN A 1 100 ? -21.172 -0.479 1.775 1.00 88.50 100 ASN A O 1
ATOM 799 N N . ARG A 1 101 ? -19.568 -1.902 1.113 1.00 86.81 101 ARG A N 1
ATOM 800 C CA . ARG A 1 101 ? -20.449 -2.684 0.232 1.00 86.81 101 ARG A CA 1
ATOM 801 C C . ARG A 1 101 ? -21.631 -3.317 0.984 1.00 86.81 101 ARG A C 1
ATOM 803 O O . ARG A 1 101 ? -22.736 -3.322 0.449 1.00 86.81 101 ARG A O 1
ATOM 810 N N . ASP A 1 102 ? -21.397 -3.789 2.212 1.00 75.88 102 ASP A N 1
ATOM 811 C CA . ASP A 1 102 ? -22.361 -4.570 3.001 1.00 75.88 102 ASP A CA 1
ATOM 812 C C . ASP A 1 102 ? -23.269 -3.654 3.847 1.00 75.88 102 ASP A C 1
ATOM 814 O O . ASP A 1 102 ? -24.476 -3.874 3.922 1.00 75.88 102 ASP A O 1
ATOM 818 N N . LEU A 1 103 ? -22.723 -2.551 4.380 1.00 71.44 103 LEU A N 1
ATOM 819 C CA . LEU A 1 103 ? -23.460 -1.551 5.174 1.00 71.44 103 LEU A CA 1
ATOM 820 C C . LEU A 1 103 ? -24.602 -0.876 4.395 1.00 71.44 103 LEU A C 1
ATOM 822 O O . LEU A 1 103 ? -25.611 -0.475 4.964 1.00 71.44 103 LEU A O 1
ATOM 826 N N . GLN A 1 104 ? -24.462 -0.756 3.077 1.00 58.44 104 GLN A N 1
ATOM 827 C CA . GLN A 1 104 ? -25.437 -0.065 2.231 1.00 58.44 104 GLN A CA 1
ATOM 828 C C . GLN A 1 104 ? -26.472 -1.000 1.590 1.00 58.44 104 GLN A C 1
ATOM 830 O O . GLN A 1 104 ? -27.393 -0.516 0.938 1.00 58.44 104 GLN A O 1
ATOM 835 N N . GLN A 1 105 ? -26.347 -2.325 1.750 1.00 57.62 105 GLN A N 1
ATOM 836 C CA . GLN A 1 105 ? -27.419 -3.256 1.363 1.00 57.62 105 GLN A CA 1
ATOM 837 C C . GLN A 1 105 ? -28.574 -3.243 2.376 1.00 57.62 105 GLN A C 1
ATOM 839 O O . GLN A 1 105 ? -29.722 -3.507 2.009 1.00 57.62 105 GLN A O 1
ATOM 844 N N . THR A 1 106 ? -28.283 -2.909 3.637 1.00 56.00 106 THR A N 1
ATOM 845 C CA . THR A 1 106 ? -29.266 -2.793 4.722 1.00 56.00 106 THR A CA 1
ATOM 846 C C . THR A 1 106 ? -29.985 -1.442 4.735 1.00 56.00 106 THR A C 1
ATOM 848 O O . THR A 1 106 ? -31.177 -1.395 5.039 1.00 56.00 106 THR A O 1
ATOM 851 N N . ASP A 1 107 ? -29.320 -0.362 4.314 1.00 54.75 107 ASP A N 1
ATOM 852 C CA . ASP A 1 107 ? -29.899 0.985 4.257 1.00 54.75 107 ASP A CA 1
ATOM 853 C C . ASP A 1 107 ? -30.664 1.228 2.945 1.00 54.75 107 ASP A C 1
ATOM 855 O O . ASP A 1 107 ? -30.255 1.986 2.068 1.00 54.75 107 ASP A O 1
ATOM 859 N N . LYS A 1 108 ? -31.853 0.627 2.819 1.00 55.62 108 LYS A N 1
ATOM 860 C CA . LYS A 1 108 ? -32.842 0.969 1.772 1.00 55.62 108 LYS A CA 1
ATOM 861 C C . LYS A 1 108 ? -33.513 2.339 1.981 1.00 55.62 108 LYS A C 1
ATOM 863 O O .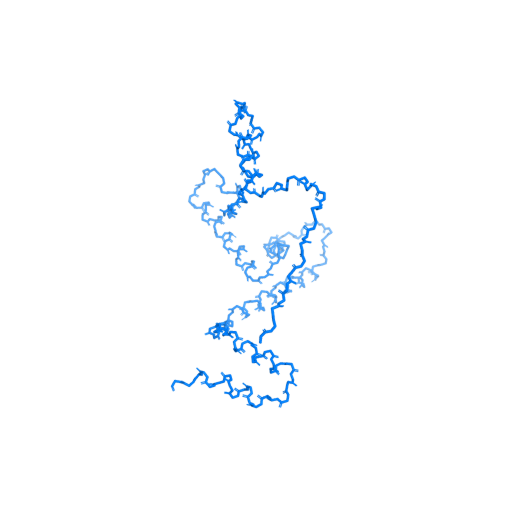 LYS A 1 108 ? -34.590 2.588 1.439 1.00 55.62 108 LYS A O 1
ATOM 868 N N . SER A 1 109 ? -32.940 3.236 2.780 1.00 54.25 109 SER A N 1
ATOM 869 C CA . SER A 1 109 ? -33.623 4.451 3.219 1.00 54.25 109 SER A CA 1
ATOM 870 C C . SER A 1 109 ? -32.860 5.737 2.908 1.00 54.25 109 SER A C 1
ATOM 872 O O . SER A 1 109 ? -31.834 6.028 3.510 1.00 54.25 109 SER A O 1
ATOM 874 N N . ARG A 1 110 ? -33.530 6.576 2.104 1.00 53.25 110 ARG A N 1
ATOM 875 C CA . ARG A 1 110 ? -33.532 8.050 2.180 1.00 53.25 110 ARG A CA 1
ATOM 876 C C . ARG A 1 110 ? -32.287 8.789 1.658 1.00 53.25 110 ARG A C 1
ATOM 878 O O . ARG A 1 110 ? -31.588 9.469 2.396 1.00 53.25 110 ARG A O 1
ATOM 885 N N . GLY A 1 111 ? -32.115 8.805 0.339 1.00 60.59 111 GLY A N 1
ATOM 886 C CA . GLY A 1 111 ? -31.299 9.822 -0.331 1.00 60.59 111 GLY A CA 1
ATOM 887 C C . GLY A 1 111 ? -31.276 9.651 -1.845 1.00 60.59 111 GLY A C 1
ATOM 888 O O . GLY A 1 111 ? -31.503 8.551 -2.341 1.00 60.59 111 GLY A O 1
ATOM 889 N N . VAL A 1 112 ? -31.005 10.736 -2.576 1.00 58.53 112 VAL A N 1
ATOM 890 C CA . VAL A 1 112 ? -30.625 10.688 -3.997 1.00 58.53 112 VAL A CA 1
ATOM 891 C C . VAL A 1 112 ? -29.271 9.981 -4.072 1.00 58.53 112 VAL A C 1
ATOM 893 O O . VAL A 1 112 ? -28.217 10.606 -3.991 1.00 58.53 112 VAL A O 1
ATOM 896 N N . CYS A 1 113 ? -29.297 8.655 -4.112 1.00 59.59 113 CYS A N 1
ATOM 897 C CA . CYS A 1 113 ? -28.112 7.840 -4.318 1.00 59.59 113 CYS A CA 1
ATOM 898 C C . CYS A 1 113 ? -27.835 7.709 -5.816 1.00 59.59 113 CYS A C 1
ATOM 900 O O . CYS A 1 113 ? -28.749 7.756 -6.640 1.00 59.59 113 CYS A O 1
ATOM 902 N N . ALA A 1 114 ? -26.556 7.543 -6.156 1.00 63.81 114 ALA A N 1
ATOM 903 C CA . ALA A 1 114 ? -26.141 7.158 -7.497 1.00 63.81 114 ALA A CA 1
ATOM 904 C C . ALA A 1 114 ? -26.900 5.902 -7.958 1.00 63.81 114 ALA A C 1
ATOM 906 O O . ALA A 1 114 ? -27.269 5.064 -7.132 1.00 63.81 114 ALA A O 1
ATOM 907 N N . ASP A 1 115 ? -27.104 5.785 -9.271 1.00 76.06 115 ASP A N 1
ATOM 908 C CA . ASP A 1 115 ? -27.737 4.623 -9.898 1.00 76.06 115 ASP A CA 1
ATOM 909 C C . ASP A 1 115 ? -27.132 3.316 -9.333 1.00 76.06 115 ASP A C 1
ATOM 911 O O . ASP A 1 115 ? -25.906 3.138 -9.401 1.00 76.06 115 ASP A O 1
ATOM 915 N N . PRO A 1 116 ? -27.946 2.414 -8.747 1.00 80.44 116 PRO A N 1
ATOM 916 C CA . PRO A 1 116 ? -27.457 1.155 -8.186 1.00 80.44 116 PRO A CA 1
ATOM 917 C C . PRO A 1 116 ? -26.660 0.331 -9.207 1.00 80.44 116 PRO A C 1
ATOM 919 O O . PRO A 1 116 ? -25.667 -0.290 -8.831 1.00 80.44 116 PRO A O 1
ATOM 922 N N . SER A 1 117 ? -27.010 0.410 -10.496 1.00 83.50 117 SER A N 1
ATOM 923 C CA . SER A 1 117 ? -26.284 -0.261 -11.581 1.00 83.50 117 SER A CA 1
ATOM 924 C C . SER A 1 117 ? -24.853 0.268 -11.728 1.00 83.50 117 SER A C 1
ATOM 926 O O . SER A 1 117 ? -23.894 -0.501 -11.793 1.00 83.50 117 SER A O 1
ATOM 928 N N . ALA A 1 118 ? -24.669 1.590 -11.687 1.00 86.38 118 ALA A N 1
ATOM 929 C CA . ALA A 1 118 ? -23.345 2.205 -11.764 1.00 86.38 118 ALA A CA 1
ATOM 930 C C . ALA A 1 118 ? -22.468 1.840 -10.552 1.00 86.38 118 ALA A C 1
ATOM 932 O O . ALA A 1 118 ? -21.250 1.691 -10.675 1.00 86.38 118 ALA A O 1
ATOM 933 N N . LYS A 1 119 ? -23.075 1.668 -9.372 1.00 85.25 119 LYS A N 1
ATOM 934 C CA . LYS A 1 119 ? -22.368 1.210 -8.170 1.00 85.25 119 LYS A CA 1
ATOM 935 C C . LYS A 1 119 ? -21.927 -0.249 -8.295 1.00 85.25 119 LYS A C 1
ATOM 937 O O . LYS A 1 119 ? -20.775 -0.556 -7.990 1.00 85.25 119 LYS A O 1
ATOM 942 N N . GLU A 1 120 ? -22.814 -1.135 -8.737 1.00 88.75 120 GLU A N 1
ATOM 943 C CA . GLU A 1 120 ? -22.491 -2.548 -8.959 1.00 88.75 120 GLU A CA 1
ATOM 944 C C . GLU A 1 120 ? -21.374 -2.711 -9.991 1.00 88.75 120 GLU A C 1
ATOM 946 O O . GLU A 1 120 ? -20.435 -3.469 -9.755 1.00 88.75 120 GLU A O 1
ATOM 951 N N . GLN A 1 121 ? -21.400 -1.923 -11.070 1.00 92.00 121 GLN A N 1
ATOM 952 C CA . GLN A 1 121 ? -20.322 -1.883 -12.062 1.00 92.00 121 GLN A CA 1
ATOM 953 C C . GLN A 1 121 ? -18.977 -1.481 -11.446 1.00 92.00 121 GLN A C 1
ATOM 955 O O . GLN A 1 121 ? -17.964 -2.121 -11.717 1.00 92.00 121 GLN A O 1
ATOM 960 N N . ARG A 1 122 ? -18.950 -0.461 -10.576 1.00 92.19 122 ARG A N 1
ATOM 961 C CA . ARG A 1 122 ? -17.721 -0.061 -9.866 1.00 92.19 122 ARG A CA 1
ATOM 962 C C . ARG A 1 122 ? -17.212 -1.159 -8.935 1.00 92.19 122 ARG A C 1
ATOM 964 O O . ARG A 1 122 ? -16.016 -1.429 -8.915 1.00 92.19 122 ARG A O 1
ATOM 971 N N . LEU A 1 123 ? -18.102 -1.813 -8.188 1.00 93.38 123 LEU A N 1
ATOM 972 C CA . LEU A 1 123 ? -17.729 -2.940 -7.327 1.00 93.38 123 LEU A CA 1
ATOM 973 C C . LEU A 1 123 ? -17.217 -4.134 -8.140 1.00 93.38 123 LEU A C 1
ATOM 975 O O . LEU A 1 123 ? -16.292 -4.814 -7.698 1.00 93.38 123 LEU A O 1
ATOM 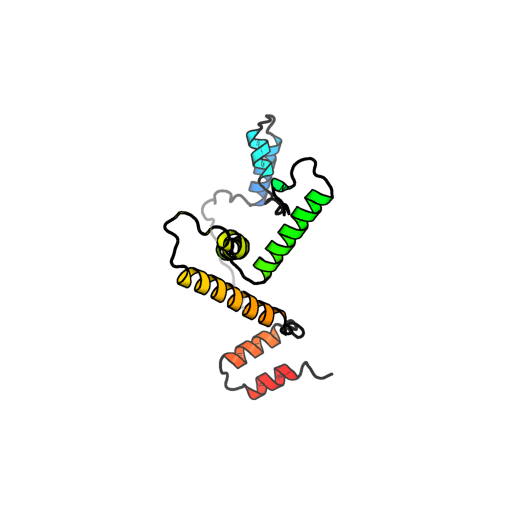979 N N . GLN A 1 124 ? -17.780 -4.378 -9.323 1.00 94.81 124 GLN A N 1
ATOM 980 C CA . GLN A 1 124 ? -17.294 -5.415 -10.224 1.00 94.81 124 GLN A CA 1
ATOM 981 C C . GLN A 1 124 ? -15.909 -5.069 -10.777 1.00 94.81 124 GLN A C 1
ATOM 983 O O . GLN A 1 124 ? -15.014 -5.903 -10.707 1.00 94.81 124 GLN A O 1
ATOM 988 N N . ALA A 1 125 ? -15.685 -3.822 -11.196 1.00 95.38 125 ALA A N 1
ATOM 989 C CA . 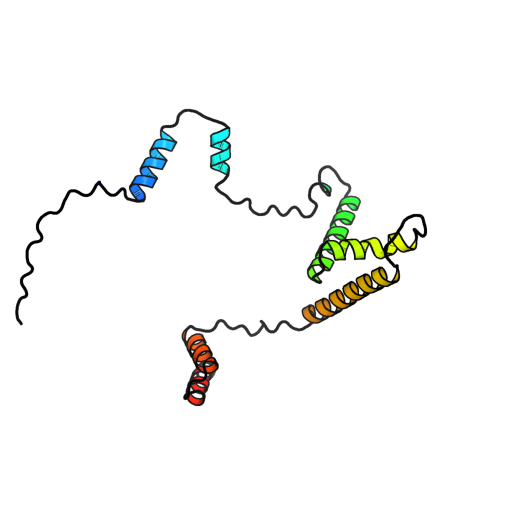ALA A 1 125 ? -14.367 -3.361 -11.627 1.00 95.38 125 ALA A CA 1
ATOM 990 C C . ALA A 1 125 ? -13.307 -3.520 -10.520 1.00 95.38 125 ALA A C 1
ATOM 992 O O . ALA A 1 125 ? -12.187 -3.947 -10.793 1.00 95.38 125 ALA A O 1
ATOM 993 N N . ILE A 1 126 ? -13.669 -3.245 -9.260 1.00 95.62 126 ILE A N 1
ATOM 994 C CA . ILE A 1 126 ? -12.805 -3.484 -8.092 1.00 95.62 126 ILE A CA 1
ATOM 995 C C . ILE A 1 126 ? -12.469 -4.976 -7.950 1.00 95.62 126 ILE A C 1
ATOM 997 O O . ILE A 1 126 ? -11.304 -5.320 -7.757 1.00 95.62 126 ILE A O 1
ATOM 1001 N N . ARG A 1 127 ? -13.454 -5.876 -8.087 1.00 95.75 127 ARG A N 1
ATOM 1002 C CA . ARG A 1 127 ? -13.222 -7.334 -8.037 1.00 95.75 127 ARG A CA 1
ATOM 1003 C C . ARG A 1 127 ? -12.280 -7.798 -9.137 1.00 95.75 127 ARG A C 1
ATOM 1005 O O . ARG A 1 127 ? -11.351 -8.550 -8.857 1.00 95.75 127 ARG A O 1
ATOM 1012 N N . ASP A 1 128 ? -12.505 -7.334 -10.359 1.00 96.69 128 ASP A N 1
ATOM 1013 C CA . ASP A 1 128 ? -11.696 -7.709 -11.515 1.00 96.69 128 ASP A CA 1
ATOM 1014 C C . ASP A 1 128 ? -10.254 -7.202 -11.346 1.00 96.69 128 ASP A C 1
ATOM 1016 O O . ASP A 1 128 ? -9.300 -7.936 -11.606 1.00 96.69 128 ASP A O 1
ATOM 1020 N N . LYS A 1 129 ? -10.081 -5.987 -10.808 1.00 96.31 129 LYS A N 1
ATOM 1021 C CA . LYS A 1 129 ? -8.773 -5.411 -10.467 1.00 96.31 129 LYS A CA 1
ATOM 1022 C C . LYS A 1 129 ? -8.043 -6.233 -9.403 1.00 96.31 129 LYS A C 1
ATOM 1024 O O . LYS A 1 129 ? -6.873 -6.565 -9.594 1.00 96.31 129 LYS A O 1
ATOM 1029 N N . MET A 1 130 ? -8.733 -6.612 -8.325 1.00 95.62 130 MET A N 1
ATOM 1030 C CA . MET A 1 130 ? -8.172 -7.488 -7.291 1.00 95.62 130 MET A CA 1
ATOM 1031 C C . MET A 1 130 ? -7.758 -8.844 -7.870 1.00 95.62 130 MET A C 1
ATOM 1033 O O . MET A 1 130 ? -6.669 -9.324 -7.569 1.00 95.62 130 MET A O 1
ATOM 1037 N N . ALA A 1 131 ? -8.599 -9.450 -8.713 1.00 96.06 131 ALA A N 1
ATOM 1038 C CA . ALA A 1 131 ? -8.317 -10.739 -9.338 1.00 96.06 131 ALA A CA 1
ATOM 1039 C C . ALA A 1 131 ? -7.096 -10.667 -10.266 1.00 96.06 131 ALA A C 1
ATOM 1041 O O . ALA A 1 131 ? -6.196 -11.498 -10.157 1.00 96.06 131 ALA A O 1
ATOM 1042 N N . ALA A 1 132 ? -7.020 -9.640 -11.117 1.00 95.12 132 ALA A N 1
ATOM 1043 C CA . ALA A 1 132 ? -5.887 -9.422 -12.010 1.00 95.12 132 ALA A CA 1
ATOM 1044 C C . ALA A 1 132 ? -4.576 -9.200 -11.235 1.00 95.12 132 ALA A C 1
ATOM 1046 O O . ALA A 1 132 ? -3.538 -9.762 -11.590 1.00 95.12 132 ALA A O 1
ATOM 1047 N N . HIS A 1 133 ? -4.615 -8.414 -10.154 1.00 94.56 133 HIS A N 1
ATOM 1048 C CA . HIS A 1 133 ? -3.431 -8.170 -9.332 1.00 94.56 133 HIS A CA 1
ATOM 1049 C C . HIS A 1 133 ? -3.011 -9.414 -8.539 1.00 94.56 133 HIS A C 1
ATOM 1051 O O . HIS A 1 133 ? -1.825 -9.733 -8.471 1.00 94.56 133 HIS A O 1
ATOM 1057 N N . ALA A 1 134 ? -3.966 -10.166 -7.987 1.00 93.25 134 ALA A N 1
ATOM 1058 C CA . ALA A 1 134 ? -3.693 -11.435 -7.318 1.00 93.25 134 ALA A CA 1
ATOM 1059 C C . ALA A 1 134 ? -3.072 -12.459 -8.279 1.00 93.25 134 ALA A C 1
ATOM 1061 O O . ALA A 1 134 ? -2.104 -13.131 -7.923 1.00 93.25 134 ALA A O 1
ATOM 1062 N N . GLU A 1 135 ? -3.574 -12.542 -9.515 1.00 94.00 135 GLU A N 1
ATOM 1063 C CA . GLU A 1 135 ? -2.982 -13.382 -10.553 1.00 94.00 135 GLU A CA 1
ATOM 1064 C C . GLU A 1 135 ? -1.532 -12.961 -10.830 1.00 94.00 135 GLU A C 1
ATOM 1066 O O . GLU A 1 135 ? -0.635 -13.806 -10.827 1.00 94.00 135 GLU A O 1
ATOM 1071 N N . LEU A 1 136 ? -1.274 -11.660 -10.988 1.00 90.06 136 LEU A N 1
ATOM 1072 C CA . LEU A 1 136 ? 0.071 -11.123 -11.196 1.00 90.06 136 LEU A CA 1
ATOM 1073 C C . LEU A 1 136 ? 1.020 -11.466 -10.040 1.00 90.06 136 LEU A C 1
ATOM 1075 O O . LEU A 1 136 ? 2.145 -11.888 -10.296 1.00 90.06 136 LEU A O 1
ATOM 1079 N N . LEU A 1 137 ? 0.569 -11.329 -8.791 1.00 86.94 137 LEU A N 1
ATOM 1080 C CA . LEU A 1 137 ? 1.359 -11.664 -7.602 1.00 86.94 137 LEU A CA 1
ATOM 1081 C C . LEU A 1 137 ? 1.608 -13.171 -7.457 1.00 86.94 137 LEU A C 1
ATOM 1083 O O . LEU A 1 137 ? 2.664 -13.570 -6.974 1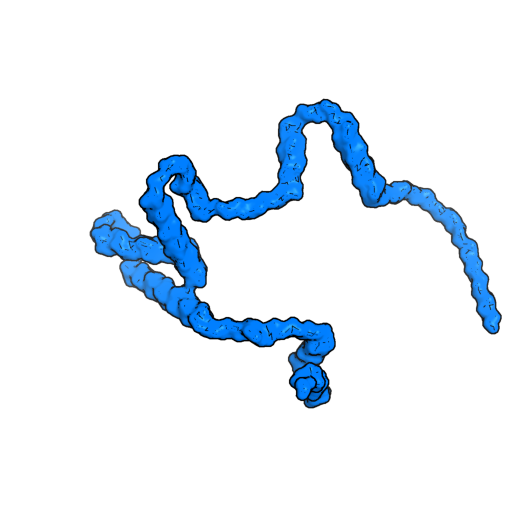.00 86.94 137 LEU A O 1
ATOM 1087 N N . SER A 1 138 ? 0.658 -14.010 -7.880 1.00 88.25 138 SER A N 1
ATOM 1088 C CA . SER A 1 138 ? 0.800 -15.472 -7.848 1.00 88.25 138 SER A CA 1
ATOM 1089 C C . SER A 1 138 ? 1.787 -16.003 -8.889 1.00 88.25 138 SER A C 1
ATOM 1091 O O . SER A 1 138 ? 2.367 -17.079 -8.715 1.00 88.25 138 SER A O 1
ATOM 1093 N N . ARG A 1 139 ? 1.990 -15.261 -9.988 1.00 87.94 139 ARG A N 1
ATOM 1094 C CA . ARG A 1 139 ? 2.935 -15.649 -11.033 1.00 87.94 139 ARG A CA 1
ATOM 1095 C C . ARG A 1 139 ? 4.356 -15.620 -10.459 1.00 87.94 139 ARG A C 1
ATOM 1097 O O . ARG A 1 139 ? 4.733 -14.641 -9.816 1.00 87.94 139 ARG A O 1
ATOM 1104 N N . PRO A 1 140 ? 5.187 -16.642 -10.733 1.00 85.56 140 PRO A N 1
ATOM 1105 C CA . PRO A 1 140 ? 6.583 -16.630 -10.321 1.00 85.56 140 PRO A CA 1
ATOM 1106 C C . PRO A 1 140 ? 7.270 -15.382 -10.881 1.00 85.56 140 PRO A C 1
ATOM 1108 O O . PRO A 1 140 ? 7.414 -15.243 -12.100 1.00 85.56 140 PRO A O 1
ATOM 1111 N N . GLN A 1 141 ? 7.689 -14.465 -10.009 1.00 73.88 141 GLN A N 1
ATOM 1112 C CA . GLN A 1 141 ? 8.448 -13.298 -10.437 1.00 73.88 141 GLN A CA 1
ATOM 1113 C C . GLN A 1 141 ? 9.799 -13.782 -10.972 1.00 73.88 141 GLN A C 1
ATOM 1115 O O . GLN A 1 141 ? 10.649 -14.278 -10.233 1.00 73.88 141 GLN A O 1
ATOM 1120 N N . ARG A 1 142 ? 10.012 -13.670 -12.287 1.00 64.88 142 ARG A N 1
ATOM 1121 C CA . ARG A 1 142 ? 11.243 -14.116 -12.963 1.00 64.88 142 ARG A CA 1
ATOM 1122 C C . ARG A 1 142 ? 12.433 -13.175 -12.729 1.00 64.88 142 ARG A C 1
ATOM 1124 O O . ARG A 1 142 ? 13.277 -13.020 -13.603 1.00 64.88 142 ARG A O 1
ATOM 1131 N N . PHE A 1 143 ? 12.544 -12.584 -11.543 1.00 61.16 143 PHE A N 1
ATOM 1132 C CA . PHE A 1 143 ? 13.782 -11.936 -11.107 1.00 61.16 143 PHE A CA 1
ATOM 1133 C C . PHE A 1 143 ? 14.793 -12.945 -10.544 1.00 61.16 143 PHE A C 1
ATOM 1135 O O . PHE A 1 143 ? 15.951 -12.603 -10.343 1.00 61.16 143 PHE A O 1
ATOM 1142 N N . ASN A 1 144 ? 14.420 -14.225 -10.418 1.00 53.25 144 ASN A N 1
ATOM 1143 C CA . ASN A 1 144 ? 15.328 -15.307 -10.009 1.00 53.25 144 ASN A CA 1
ATOM 1144 C C . ASN A 1 144 ? 16.512 -15.540 -10.972 1.00 53.25 144 ASN A C 1
ATOM 1146 O O . ASN A 1 144 ? 17.395 -16.341 -10.677 1.00 53.25 144 ASN A O 1
ATOM 1150 N N . CYS A 1 145 ? 16.557 -14.842 -12.112 1.00 55.09 145 CYS A N 1
ATOM 1151 C CA . CYS A 1 145 ? 17.699 -14.830 -13.024 1.00 55.09 145 CYS A CA 1
ATOM 1152 C C . CYS A 1 145 ? 18.154 -13.411 -13.397 1.00 55.09 145 CYS A C 1
ATOM 1154 O O . CYS A 1 145 ? 18.866 -13.263 -14.391 1.00 55.09 145 CYS A O 1
ATOM 1156 N N . SER A 1 146 ? 17.783 -12.368 -12.635 1.00 64.31 146 SER A N 1
ATOM 1157 C CA . SER A 1 146 ? 18.377 -11.037 -12.809 1.00 64.31 146 SER A CA 1
ATOM 1158 C C . SER A 1 146 ? 19.808 -11.065 -12.272 1.00 64.31 146 SER A C 1
ATOM 1160 O O . SER A 1 146 ? 20.117 -10.582 -11.183 1.00 64.31 146 SER A O 1
ATOM 1162 N N . ARG A 1 147 ? 20.693 -11.717 -13.022 1.00 76.00 147 ARG A N 1
ATOM 1163 C CA . ARG A 1 147 ? 22.128 -11.638 -12.803 1.00 76.00 147 ARG A CA 1
ATOM 1164 C C . ARG A 1 147 ? 22.549 -10.220 -13.164 1.00 76.00 147 ARG A C 1
ATOM 1166 O O . ARG A 1 147 ? 22.235 -9.751 -14.255 1.00 76.00 147 ARG A O 1
ATOM 1173 N N . ALA A 1 148 ? 23.255 -9.550 -12.259 1.00 78.25 148 ALA A N 1
ATOM 1174 C CA . ALA A 1 148 ? 23.869 -8.268 -12.569 1.00 78.25 148 ALA A CA 1
ATOM 1175 C C . ALA A 1 148 ? 24.798 -8.445 -13.778 1.00 78.25 148 ALA A C 1
ATOM 1177 O O . ALA A 1 148 ? 25.718 -9.266 -13.746 1.00 78.25 148 ALA A O 1
ATOM 1178 N N . LEU A 1 149 ? 24.522 -7.704 -14.847 1.00 82.31 149 LEU A N 1
ATOM 1179 C CA . LEU A 1 149 ? 25.347 -7.718 -16.043 1.00 82.31 149 LEU A CA 1
ATOM 1180 C C . LEU A 1 149 ? 26.624 -6.934 -15.767 1.00 82.31 149 LEU A C 1
ATOM 1182 O O . LEU A 1 149 ? 26.607 -5.824 -15.231 1.00 82.31 149 LEU A O 1
ATOM 1186 N N . THR A 1 150 ? 27.751 -7.503 -16.161 1.00 87.25 150 THR A N 1
ATOM 1187 C CA . THR A 1 150 ? 29.008 -6.766 -16.223 1.00 87.25 150 THR A CA 1
ATOM 1188 C C . THR A 1 150 ? 28.899 -5.647 -17.259 1.00 87.25 150 THR A C 1
ATOM 1190 O O . THR A 1 150 ? 28.126 -5.729 -18.214 1.00 87.25 150 THR A O 1
ATOM 1193 N N . ARG A 1 151 ? 29.721 -4.599 -17.121 1.00 87.69 151 ARG A N 1
ATOM 1194 C CA . ARG A 1 151 ? 29.766 -3.483 -18.084 1.00 87.69 151 ARG A CA 1
ATOM 1195 C C . ARG A 1 151 ? 29.876 -3.958 -19.538 1.00 87.69 151 ARG A C 1
ATOM 1197 O O . ARG A 1 151 ? 29.165 -3.458 -20.399 1.00 87.69 151 ARG A O 1
ATOM 1204 N N . ARG A 1 152 ? 30.713 -4.969 -19.780 1.00 88.62 152 ARG A N 1
ATOM 1205 C CA . ARG A 1 152 ? 30.882 -5.596 -21.094 1.00 88.62 152 ARG A CA 1
ATOM 1206 C C . ARG A 1 152 ? 29.589 -6.234 -21.609 1.00 88.62 152 ARG A C 1
ATOM 1208 O O . ARG A 1 152 ? 29.275 -6.096 -22.783 1.00 88.62 152 ARG A O 1
ATOM 1215 N N . GLU A 1 153 ? 28.864 -6.957 -20.761 1.00 88.38 153 GLU A N 1
ATOM 1216 C CA . GLU A 1 153 ? 27.602 -7.600 -21.146 1.00 88.38 153 GLU A CA 1
ATOM 1217 C C . GLU A 1 153 ? 26.522 -6.559 -21.455 1.00 88.38 153 GLU A C 1
ATOM 1219 O O . GLU A 1 153 ? 25.824 -6.707 -22.453 1.00 88.38 153 GLU A O 1
ATOM 1224 N N . MET A 1 154 ? 26.458 -5.468 -20.682 1.00 89.56 154 MET A N 1
ATOM 1225 C CA . MET A 1 154 ? 25.551 -4.349 -20.965 1.00 89.56 154 MET A CA 1
ATOM 1226 C C . MET A 1 154 ? 25.848 -3.683 -22.314 1.00 89.56 154 MET A C 1
ATOM 1228 O O . MET A 1 154 ? 24.930 -3.420 -23.085 1.00 89.56 154 MET A O 1
ATOM 1232 N N . GLU A 1 155 ? 27.121 -3.421 -22.621 1.00 90.44 155 GLU A N 1
ATOM 1233 C CA . GLU A 1 155 ? 27.534 -2.829 -23.903 1.00 90.44 155 GLU A CA 1
ATOM 1234 C C . GLU A 1 155 ? 27.181 -3.749 -25.088 1.00 90.44 155 GLU A C 1
ATOM 1236 O O . GLU A 1 155 ? 26.723 -3.278 -26.131 1.00 90.44 155 GLU A O 1
ATOM 1241 N N . ILE A 1 156 ? 27.331 -5.069 -24.919 1.00 89.38 156 ILE A N 1
ATOM 1242 C CA . ILE A 1 156 ? 26.937 -6.063 -25.926 1.00 89.38 156 ILE A CA 1
ATOM 1243 C C . ILE A 1 156 ? 25.414 -6.090 -26.111 1.00 89.38 156 ILE A C 1
ATOM 1245 O O . ILE A 1 156 ? 24.954 -6.082 -27.252 1.00 89.38 156 ILE A O 1
ATOM 1249 N N . GLU A 1 157 ? 24.629 -6.085 -25.031 1.00 88.06 157 GLU A N 1
ATOM 1250 C CA . GLU A 1 157 ? 23.165 -6.030 -25.122 1.00 88.06 157 GLU A CA 1
ATOM 1251 C C . GLU A 1 157 ? 22.697 -4.768 -25.842 1.00 88.06 157 GLU A C 1
ATOM 1253 O O . GLU A 1 157 ? 21.925 -4.856 -26.796 1.00 88.06 157 GLU A O 1
ATOM 1258 N N . GLN A 1 158 ? 23.220 -3.601 -25.460 1.00 89.38 158 GLN A N 1
ATOM 1259 C CA . GLN A 1 158 ? 22.895 -2.339 -26.123 1.00 89.38 158 GL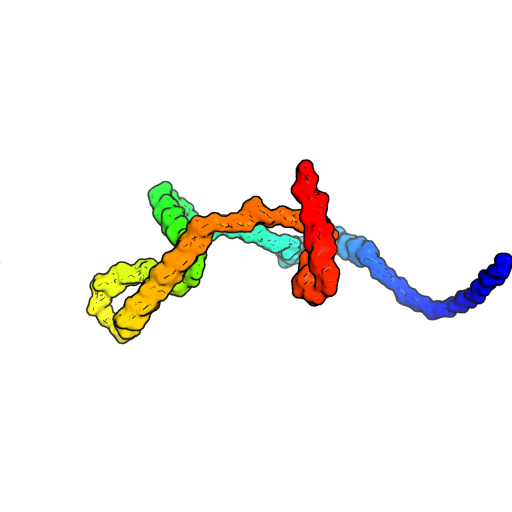N A CA 1
ATOM 1260 C C . GLN A 1 158 ? 23.195 -2.395 -27.626 1.00 89.38 158 GLN A C 1
ATOM 1262 O O . GLN A 1 158 ? 22.356 -1.993 -28.431 1.00 89.38 158 GLN A O 1
ATOM 1267 N N . ALA A 1 159 ? 24.348 -2.944 -28.018 1.00 88.62 159 ALA A N 1
ATOM 1268 C CA . ALA A 1 159 ? 24.720 -3.081 -29.424 1.00 88.62 159 ALA A CA 1
ATOM 1269 C C . ALA A 1 159 ? 23.827 -4.073 -30.200 1.00 88.62 159 ALA A C 1
ATOM 1271 O O . ALA A 1 159 ? 23.568 -3.859 -31.387 1.00 88.62 159 ALA A O 1
ATOM 1272 N N . LEU A 1 160 ? 23.339 -5.137 -29.551 1.00 87.19 160 LEU A N 1
ATOM 1273 C CA . LEU A 1 160 ? 22.394 -6.088 -30.149 1.00 87.19 160 LEU A CA 1
ATOM 1274 C C . LEU A 1 160 ? 21.023 -5.442 -30.395 1.00 87.19 160 LEU A C 1
ATOM 1276 O O . LEU A 1 160 ? 20.468 -5.601 -31.482 1.00 87.19 160 LEU A O 1
ATOM 1280 N N . TYR A 1 161 ? 20.509 -4.666 -29.436 1.00 84.94 161 TYR A N 1
ATOM 1281 C CA . TYR A 1 161 ? 19.226 -3.963 -29.576 1.00 84.94 161 TYR A CA 1
ATOM 1282 C C . TYR A 1 161 ? 19.271 -2.811 -30.589 1.00 84.94 161 TYR A C 1
ATOM 1284 O O . TYR A 1 161 ? 18.264 -2.520 -31.229 1.00 84.94 161 TYR A O 1
ATOM 1292 N N . GLN A 1 162 ? 20.433 -2.178 -30.778 1.00 84.75 162 GLN A N 1
ATOM 1293 C CA . GLN A 1 162 ? 20.626 -1.091 -31.748 1.00 84.75 162 GLN A CA 1
ATOM 1294 C C . GLN A 1 162 ? 20.754 -1.570 -33.208 1.00 84.75 162 GLN A C 1
ATOM 1296 O O . GLN A 1 162 ? 20.916 -0.741 -34.100 1.00 84.75 162 GLN A O 1
ATOM 1301 N N . GLY A 1 163 ? 20.668 -2.879 -33.484 1.00 75.69 163 GLY A N 1
ATOM 1302 C CA . GLY A 1 163 ? 20.647 -3.396 -34.857 1.00 75.69 163 GLY A CA 1
ATOM 1303 C C . GLY A 1 163 ? 22.008 -3.369 -35.564 1.00 75.69 163 GLY A C 1
ATOM 1304 O O . GLY A 1 163 ? 22.088 -3.042 -36.743 1.00 75.69 163 GLY A O 1
ATOM 1305 N N . ASN A 1 164 ? 23.091 -3.704 -34.859 1.00 78.38 164 ASN A N 1
ATOM 1306 C CA . ASN A 1 164 ? 24.444 -3.753 -35.428 1.00 78.38 164 ASN A CA 1
ATOM 1307 C C . ASN A 1 164 ? 24.620 -4.926 -36.419 1.00 78.38 164 ASN A C 1
ATOM 1309 O O . ASN A 1 164 ? 24.156 -6.024 -36.139 1.00 78.38 164 ASN A O 1
ATOM 1313 N N . GLU A 1 165 ? 25.366 -4.760 -37.518 1.00 79.06 165 GLU A N 1
ATOM 1314 C CA . GLU A 1 165 ? 25.613 -5.822 -38.519 1.00 79.06 165 GLU A CA 1
ATOM 1315 C C . GLU A 1 165 ? 26.340 -7.062 -37.960 1.00 79.06 165 GLU A C 1
ATOM 1317 O O . GLU A 1 165 ? 26.292 -8.147 -38.538 1.00 79.06 165 GLU A O 1
ATOM 1322 N N . ARG A 1 166 ? 27.000 -6.941 -36.800 1.00 84.62 166 ARG A N 1
ATOM 1323 C CA . ARG A 1 166 ? 27.783 -8.020 -36.168 1.00 84.62 166 ARG A CA 1
ATOM 1324 C C . ARG A 1 166 ? 27.003 -8.841 -35.132 1.00 84.62 166 ARG A C 1
ATOM 1326 O O . ARG A 1 166 ? 27.610 -9.347 -34.186 1.00 84.62 166 ARG A O 1
ATOM 1333 N N . GLN A 1 167 ? 25.687 -9.002 -35.288 1.00 83.19 167 GLN A N 1
ATOM 1334 C CA . GLN A 1 167 ? 24.830 -9.672 -34.289 1.00 83.19 167 GLN A CA 1
ATOM 1335 C C . GLN A 1 167 ? 25.326 -11.073 -33.904 1.00 83.19 167 GLN A C 1
ATOM 1337 O O . GLN A 1 167 ? 25.433 -11.384 -32.719 1.00 83.19 167 GLN A O 1
ATOM 1342 N N . GLY A 1 168 ? 25.700 -11.899 -34.890 1.00 84.19 168 GLY A N 1
ATOM 1343 C CA . GLY A 1 168 ? 26.169 -13.267 -34.637 1.00 84.19 168 GLY A CA 1
ATOM 1344 C C . GLY A 1 168 ? 27.455 -13.322 -33.804 1.00 84.19 168 GLY A C 1
ATOM 1345 O O . GLY A 1 168 ? 27.584 -14.142 -32.898 1.00 84.19 168 GLY A O 1
ATOM 1346 N N . PHE A 1 169 ? 28.387 -12.398 -34.052 1.00 86.38 169 PHE A N 1
ATOM 1347 C CA . PHE A 1 169 ? 29.634 -12.300 -33.292 1.00 86.38 169 PHE A CA 1
ATOM 1348 C C . PHE A 1 169 ? 29.398 -11.797 -31.862 1.00 86.38 169 PHE A C 1
ATOM 1350 O O . PHE A 1 169 ? 29.940 -12.354 -30.907 1.00 86.38 169 PHE A O 1
ATOM 1357 N N . LEU A 1 170 ? 28.571 -10.761 -31.705 1.00 87.56 170 LEU A N 1
ATOM 1358 C CA . LEU A 1 170 ? 28.240 -10.187 -30.401 1.00 87.56 170 LEU A CA 1
ATOM 1359 C C . LEU A 1 170 ? 27.475 -11.181 -29.517 1.00 87.56 170 LEU A C 1
ATOM 1361 O O . LEU A 1 170 ? 27.807 -11.331 -28.343 1.00 87.56 170 LEU A O 1
ATOM 1365 N N . SER A 1 171 ? 26.533 -11.932 -30.095 1.00 85.81 171 SER A N 1
ATOM 1366 C CA . SER A 1 171 ? 25.834 -13.019 -29.402 1.00 85.81 171 SER A CA 1
ATOM 1367 C C . SER A 1 171 ? 26.803 -14.119 -28.945 1.00 85.81 171 SER A C 1
ATOM 1369 O O . SER A 1 171 ? 26.770 -14.528 -27.784 1.00 85.81 171 SER A O 1
ATOM 1371 N N . ALA A 1 172 ? 27.753 -14.532 -29.794 1.00 86.19 172 ALA A N 1
ATOM 1372 C CA . ALA A 1 172 ? 28.770 -15.511 -29.404 1.00 86.19 172 ALA A CA 1
ATOM 1373 C C . ALA A 1 172 ? 29.652 -15.018 -28.237 1.00 86.19 172 ALA A C 1
ATOM 1375 O O . ALA A 1 172 ? 29.977 -15.789 -27.332 1.00 86.19 172 ALA A O 1
ATOM 1376 N N . LEU A 1 173 ? 30.017 -13.730 -28.215 1.00 84.19 173 LEU A N 1
ATOM 1377 C CA . LEU A 1 173 ? 30.782 -13.136 -27.113 1.00 84.19 173 LEU A CA 1
ATOM 1378 C C . LEU A 1 173 ? 29.998 -13.049 -25.801 1.00 84.19 173 LEU A C 1
ATOM 1380 O O . LEU A 1 173 ? 30.623 -13.150 -24.744 1.00 84.19 173 LEU A O 1
ATOM 1384 N N . TYR A 1 174 ? 28.680 -12.862 -25.869 1.00 81.88 174 TYR A N 1
ATOM 1385 C CA . TYR A 1 174 ? 27.799 -12.808 -24.703 1.00 81.88 174 TYR A CA 1
ATOM 1386 C C . TYR A 1 174 ? 27.732 -14.164 -23.984 1.00 81.88 174 TYR A C 1
ATOM 1388 O O . TYR A 1 174 ? 27.835 -14.235 -22.764 1.00 81.88 174 TYR A O 1
ATOM 1396 N N . HIS A 1 175 ? 27.662 -15.266 -24.736 1.00 78.00 175 HIS A N 1
ATOM 1397 C CA . HIS A 1 175 ? 27.551 -16.611 -24.160 1.00 78.00 175 HIS A CA 1
ATOM 1398 C C . HIS A 1 175 ? 28.896 -17.265 -23.801 1.00 78.00 175 HIS A C 1
ATOM 1400 O O . HIS A 1 175 ? 28.924 -18.198 -23.001 1.00 78.00 175 HIS A O 1
ATOM 1406 N N . ARG A 1 176 ? 30.029 -16.766 -24.321 1.00 67.38 176 ARG A N 1
ATOM 1407 C CA . ARG A 1 176 ? 31.372 -17.319 -24.044 1.00 67.38 176 ARG A CA 1
ATOM 1408 C C . ARG A 1 176 ? 31.803 -17.206 -22.572 1.00 67.38 176 ARG A C 1
ATOM 1410 O O . ARG A 1 176 ? 32.706 -17.922 -22.160 1.00 67.38 176 ARG A O 1
ATOM 1417 N N . GLY A 1 177 ? 31.177 -16.324 -21.790 1.00 57.78 177 GLY A N 1
ATOM 1418 C CA . GLY A 1 177 ? 31.393 -16.222 -20.340 1.00 57.78 177 GLY A CA 1
ATOM 1419 C C . GLY A 1 177 ? 30.579 -17.212 -19.496 1.00 57.78 177 GLY A C 1
ATOM 1420 O O . GLY A 1 177 ? 30.840 -17.323 -18.305 1.00 57.78 177 GLY A O 1
ATOM 1421 N N . ASN A 1 178 ? 29.625 -17.933 -20.099 1.00 56.47 178 ASN A N 1
ATOM 1422 C CA . ASN A 1 178 ? 28.705 -18.847 -19.408 1.00 56.47 178 ASN A CA 1
ATOM 1423 C C . ASN A 1 178 ? 29.048 -20.334 -19.615 1.00 56.47 178 ASN A C 1
ATOM 1425 O O . ASN A 1 178 ? 28.217 -21.200 -19.344 1.00 56.47 178 ASN A O 1
ATOM 1429 N N . VAL A 1 179 ? 30.245 -20.643 -20.116 1.00 48.00 179 VAL A N 1
ATOM 1430 C CA . VAL A 1 179 ? 30.737 -22.021 -20.217 1.00 48.00 179 VAL A CA 1
ATOM 1431 C C . VAL A 1 179 ? 31.415 -22.365 -18.890 1.00 48.00 179 VAL A C 1
ATOM 1433 O O . VAL A 1 179 ? 32.475 -21.815 -18.593 1.00 48.00 179 VAL A O 1
ATOM 1436 N N . LEU A 1 180 ? 30.763 -23.209 -18.085 1.00 40.81 180 LEU A N 1
ATOM 1437 C CA . LEU A 1 180 ? 31.424 -23.993 -17.035 1.00 40.81 180 LEU A CA 1
ATOM 1438 C C . LEU A 1 180 ? 32.341 -25.038 -17.679 1.00 40.81 180 LEU A C 1
ATOM 1440 O O . LEU A 1 180 ? 31.896 -25.654 -18.676 1.00 40.81 180 LEU A O 1
#

InterPro domains:
  IPR045164 RNA-binding region-containing protein RBM41/RNPC3 [PTHR16105] (16-178)

Foldseek 3Di:
DDDDDDDDDDDDDDDPPDQDPVNVVVVVVVVVVPDPDDDPVVVVVVVPPDDPPPPPPLCPCNPPDDDDPVSVVVSVVVSVVVVLLVLLVDDPVLVVLQVCVVVVVPPPDDDPDDDVVVSVVSVVVSVVSSVVSVVVVPPPDPCVPVDPDDPLLVVLVVCCVVDHPCNVVSVVVNCVVVDD

Radius of gyration: 33.31 Å; chains: 1; bounding box: 99×66×66 Å

Secondary structure (DSSP, 8-state):
----PPPP-PPPP-------HHHHHHHHHHHHHH-----HHHHHHHHTTSPPP----TTGGGG-S---HHHHHHHHHHHHHHHHHHHTT--HHHHHHHHTTTHHHH---SS-PPPHHHHHHHHHHHHHHHHHHHHHHHS--GGGG-PPPPHHHHHHHHHHHTT-TTHHHHHHHHHTTS--

pLDDT: mean 79.21, std 14.98, range [40.81, 96.69]